Protein AF-A0A7Y4R5T4-F1 (afdb_monomer_lite)

Structure (mmCIF, N/CA/C/O backbone):
data_AF-A0A7Y4R5T4-F1
#
_entry.id   AF-A0A7Y4R5T4-F1
#
loop_
_atom_site.group_PDB
_atom_site.id
_atom_site.type_symbol
_atom_site.label_atom_id
_atom_site.label_alt_id
_atom_site.label_comp_id
_atom_site.label_asym_id
_atom_site.label_entity_id
_atom_site.label_seq_id
_atom_site.pdbx_PDB_ins_code
_atom_site.Cartn_x
_atom_site.Cartn_y
_atom_site.Cartn_z
_atom_site.occupancy
_atom_site.B_iso_or_equiv
_atom_site.auth_seq_id
_atom_site.auth_comp_id
_atom_site.auth_asym_id
_atom_site.auth_atom_id
_atom_site.pdbx_PDB_model_num
ATOM 1 N N . MET A 1 1 ? 23.379 -13.743 -0.441 1.00 33.31 1 MET A N 1
ATOM 2 C CA . MET A 1 1 ? 22.532 -14.894 -0.061 1.00 33.31 1 MET A CA 1
ATOM 3 C C . MET A 1 1 ? 21.125 -14.594 -0.556 1.00 33.31 1 MET A C 1
ATOM 5 O O . MET A 1 1 ? 20.384 -13.901 0.126 1.00 33.31 1 MET A O 1
ATOM 9 N N . ASN A 1 2 ? 20.801 -14.997 -1.788 1.00 38.19 2 ASN A N 1
ATOM 10 C CA . ASN A 1 2 ? 19.490 -14.722 -2.378 1.00 38.19 2 ASN A CA 1
ATOM 11 C C . ASN A 1 2 ? 18.472 -15.675 -1.756 1.00 38.19 2 ASN A C 1
ATOM 13 O O . ASN A 1 2 ? 18.460 -16.863 -2.065 1.00 38.19 2 ASN A O 1
ATOM 17 N N . ASN A 1 3 ? 17.662 -15.156 -0.837 1.00 39.50 3 ASN A N 1
ATOM 18 C CA . ASN A 1 3 ? 16.516 -15.871 -0.300 1.00 39.50 3 ASN A CA 1
ATOM 19 C C . ASN A 1 3 ? 15.483 -16.003 -1.435 1.00 39.50 3 ASN A C 1
ATOM 21 O O . ASN A 1 3 ? 15.033 -14.967 -1.935 1.00 39.50 3 ASN A O 1
ATOM 25 N N . PRO A 1 4 ? 15.129 -17.214 -1.904 1.00 47.03 4 PRO A N 1
ATOM 26 C CA . PRO A 1 4 ? 14.133 -17.357 -2.954 1.00 47.03 4 PRO A CA 1
ATOM 27 C C . PRO A 1 4 ? 12.799 -16.840 -2.412 1.00 47.03 4 PRO A C 1
ATOM 29 O O . PRO A 1 4 ? 12.196 -17.453 -1.529 1.00 47.03 4 PRO A O 1
ATOM 32 N N . GLN A 1 5 ? 12.349 -15.684 -2.910 1.00 58.03 5 GLN A N 1
ATOM 33 C CA . GLN A 1 5 ? 11.037 -15.157 -2.557 1.00 58.03 5 GLN A CA 1
ATOM 34 C C . GLN A 1 5 ? 9.989 -16.213 -2.913 1.00 58.03 5 GLN A C 1
ATOM 36 O O . GLN A 1 5 ? 9.820 -16.594 -4.071 1.00 58.03 5 GLN A O 1
ATOM 41 N N . LYS A 1 6 ? 9.313 -16.733 -1.887 1.00 57.84 6 LYS A N 1
ATOM 42 C CA . LYS A 1 6 ? 8.294 -17.775 -2.016 1.00 57.84 6 LYS A CA 1
ATOM 43 C C . LYS A 1 6 ? 7.182 -17.242 -2.922 1.00 57.84 6 LYS A C 1
ATOM 45 O O . LYS A 1 6 ? 6.450 -16.333 -2.528 1.00 57.84 6 LYS A O 1
ATOM 50 N N . ILE A 1 7 ? 7.052 -17.788 -4.132 1.00 61.28 7 ILE A N 1
ATOM 51 C CA . ILE A 1 7 ? 6.015 -17.364 -5.079 1.00 61.28 7 ILE A CA 1
ATOM 52 C C . ILE A 1 7 ? 4.653 -17.732 -4.481 1.00 61.28 7 ILE A C 1
ATOM 54 O O . ILE A 1 7 ? 4.246 -18.892 -4.476 1.00 61.28 7 ILE A O 1
ATOM 58 N N . ARG A 1 8 ? 3.941 -16.741 -3.934 1.00 65.25 8 ARG A N 1
ATOM 59 C CA . ARG A 1 8 ? 2.544 -16.910 -3.517 1.00 65.25 8 ARG A CA 1
ATOM 60 C C . ARG A 1 8 ? 1.671 -16.945 -4.768 1.00 65.25 8 ARG A C 1
ATOM 62 O O . ARG A 1 8 ? 1.629 -15.958 -5.504 1.00 65.25 8 ARG A O 1
ATOM 69 N N . PHE A 1 9 ? 0.959 -18.044 -4.992 1.00 66.50 9 PHE A N 1
ATOM 70 C CA . PHE A 1 9 ? -0.079 -18.153 -6.019 1.00 66.50 9 PHE A CA 1
ATOM 71 C C . PHE A 1 9 ? -1.386 -17.548 -5.482 1.00 66.50 9 PHE A C 1
ATOM 73 O O . PHE A 1 9 ? -1.786 -17.844 -4.361 1.00 66.50 9 PHE A O 1
ATOM 80 N N . GLY A 1 10 ? -2.012 -16.644 -6.244 1.00 79.75 10 GLY A N 1
ATOM 81 C CA . GLY A 1 10 ? -3.232 -15.932 -5.837 1.00 79.75 10 GLY A CA 1
ATOM 82 C C . GLY A 1 10 ? -3.413 -14.596 -6.564 1.00 79.75 10 GLY A C 1
ATOM 83 O O . GLY A 1 10 ? -2.441 -14.002 -7.035 1.00 79.75 10 GLY A O 1
ATOM 84 N N . LEU A 1 11 ? -4.646 -14.106 -6.678 1.00 85.81 11 LEU A N 1
ATOM 85 C CA . LEU A 1 11 ? -4.937 -12.798 -7.269 1.00 85.81 11 LEU A CA 1
ATOM 86 C C . LEU A 1 11 ? -5.074 -11.751 -6.159 1.00 85.81 11 LEU A C 1
ATOM 88 O O . LEU A 1 11 ? -6.042 -11.755 -5.411 1.00 85.81 11 LEU A O 1
ATOM 92 N N . SER A 1 12 ? -4.097 -10.850 -6.061 1.00 86.25 12 SER A N 1
ATOM 93 C CA . SER A 1 12 ? -4.209 -9.625 -5.263 1.00 86.25 12 SER A CA 1
ATOM 94 C C . SER A 1 12 ? -4.855 -8.505 -6.084 1.00 86.25 12 SER A C 1
ATOM 96 O O . SER A 1 12 ? -4.869 -8.559 -7.318 1.00 86.25 12 SER A O 1
ATOM 98 N N . LYS A 1 13 ? -5.294 -7.429 -5.417 1.00 87.88 13 LYS A N 1
ATOM 99 C CA . LYS A 1 13 ? -5.742 -6.190 -6.080 1.00 87.88 13 LYS A CA 1
ATOM 100 C C . LYS A 1 13 ? -4.730 -5.714 -7.127 1.00 87.88 13 LYS A C 1
ATOM 102 O O . LYS A 1 13 ? -5.095 -5.478 -8.276 1.00 87.88 13 LYS A O 1
ATOM 107 N N . SER A 1 14 ? -3.449 -5.639 -6.759 1.00 89.19 14 SER A N 1
ATOM 108 C CA . SER A 1 14 ? -2.378 -5.241 -7.679 1.00 89.19 14 SER A CA 1
ATOM 109 C C . SER A 1 14 ? -2.254 -6.195 -8.870 1.00 89.19 14 SER A C 1
ATOM 111 O O . SER A 1 14 ? -2.201 -5.737 -10.006 1.00 89.19 14 SER A O 1
ATOM 113 N N . ARG A 1 15 ? -2.304 -7.515 -8.658 1.00 92.06 15 ARG A N 1
ATOM 114 C CA . ARG A 1 15 ? -2.244 -8.514 -9.742 1.00 92.06 15 ARG A CA 1
ATOM 115 C C . ARG A 1 15 ? -3.426 -8.421 -10.709 1.00 92.06 15 ARG A C 1
ATOM 117 O O . ARG A 1 15 ? -3.226 -8.552 -11.915 1.00 92.06 15 ARG A O 1
ATOM 124 N N . ILE A 1 16 ? -4.627 -8.134 -10.213 1.00 94.75 16 ILE A N 1
ATOM 125 C CA . ILE A 1 16 ? -5.805 -7.895 -11.060 1.00 94.75 16 ILE A CA 1
ATOM 126 C C . ILE A 1 16 ? -5.606 -6.639 -11.917 1.00 94.75 16 ILE A C 1
ATOM 128 O O . ILE A 1 16 ? -5.889 -6.665 -13.115 1.00 94.75 16 ILE A O 1
ATOM 132 N N . LEU A 1 17 ? -5.077 -5.554 -11.341 1.00 95.19 17 LEU A N 1
ATOM 133 C CA . LEU A 1 17 ? -4.777 -4.331 -12.093 1.00 95.19 17 LEU A CA 1
ATOM 134 C C . LEU A 1 17 ? -3.719 -4.569 -13.17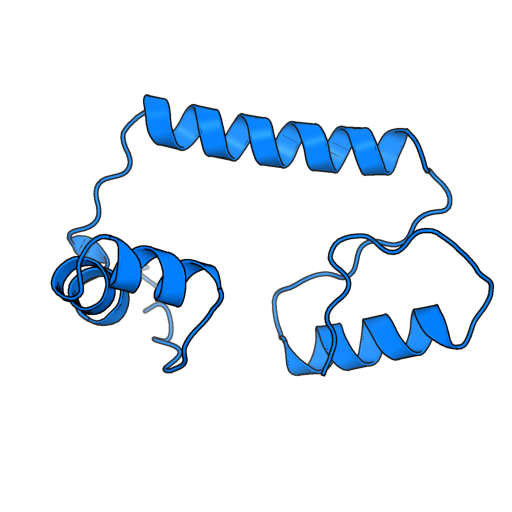9 1.00 95.19 17 LEU A C 1
ATOM 136 O O . LEU A 1 17 ? -3.895 -4.113 -14.308 1.00 95.19 17 LEU A O 1
ATOM 140 N N . LEU A 1 18 ? -2.668 -5.339 -12.875 1.00 94.88 18 LEU A N 1
ATOM 141 C CA . LEU A 1 18 ? -1.656 -5.726 -13.864 1.00 94.88 18 LEU A CA 1
ATOM 142 C C . LEU A 1 18 ? -2.281 -6.500 -15.029 1.00 94.88 18 LEU A C 1
ATOM 144 O O . LEU A 1 18 ? -2.007 -6.183 -16.183 1.00 94.88 18 LEU A O 1
ATOM 148 N N . HIS A 1 19 ? -3.152 -7.471 -14.736 1.00 95.88 19 HIS A N 1
ATOM 149 C CA . HIS A 1 19 ? -3.856 -8.241 -15.761 1.00 95.88 19 HIS A CA 1
ATOM 150 C C . HIS A 1 19 ? -4.750 -7.363 -16.639 1.00 95.88 19 HIS A C 1
ATOM 152 O O . HIS A 1 19 ? -4.737 -7.510 -17.858 1.00 95.88 19 HIS A O 1
ATOM 158 N N . ARG A 1 20 ? -5.496 -6.434 -16.024 1.00 97.00 20 ARG A N 1
ATOM 159 C CA . ARG A 1 20 ? -6.369 -5.494 -16.739 1.00 97.00 20 ARG A CA 1
ATOM 160 C C . ARG A 1 20 ? -5.607 -4.598 -17.704 1.00 97.00 20 ARG A C 1
ATOM 162 O O . ARG A 1 20 ? -6.144 -4.265 -18.752 1.00 97.00 20 ARG A O 1
ATOM 169 N N . GLN A 1 21 ? -4.381 -4.209 -17.362 1.00 95.38 21 GLN A N 1
ATOM 170 C CA . GLN A 1 21 ? -3.537 -3.462 -18.286 1.00 95.38 21 GLN A CA 1
ATOM 171 C C . GLN A 1 21 ? -2.990 -4.367 -19.398 1.00 95.38 21 GLN A C 1
ATOM 173 O O . GLN A 1 21 ? -3.003 -3.991 -20.565 1.00 95.38 21 GLN A O 1
ATOM 178 N N . CYS A 1 22 ? -2.481 -5.547 -19.037 1.00 96.12 22 CYS A N 1
ATOM 179 C CA . CYS A 1 22 ? -1.956 -6.526 -19.977 1.00 96.12 22 CYS A CA 1
ATOM 180 C C . CYS A 1 22 ? -1.879 -7.913 -19.311 1.00 96.12 22 CYS A C 1
ATOM 182 O O . CYS A 1 22 ? -1.121 -8.087 -18.350 1.00 96.12 22 CYS A O 1
ATOM 184 N N . PRO A 1 23 ? -2.553 -8.951 -19.842 1.00 95.81 23 PRO A N 1
ATOM 185 C CA . PRO A 1 23 ? -2.484 -10.298 -19.275 1.00 95.81 23 PRO A CA 1
ATOM 186 C C . PRO A 1 23 ? -1.054 -10.850 -19.166 1.00 95.81 23 PRO A C 1
ATOM 188 O O . PRO A 1 23 ? -0.711 -11.494 -18.172 1.00 95.81 23 PRO A O 1
ATOM 191 N N . LYS A 1 24 ? -0.188 -10.533 -20.141 1.00 96.19 24 LYS A N 1
ATOM 192 C CA . LYS A 1 24 ? 1.232 -10.921 -20.128 1.00 96.19 24 LYS A CA 1
ATOM 193 C C . LYS A 1 24 ? 2.010 -10.242 -18.995 1.00 96.19 24 LYS A C 1
ATOM 195 O O . LYS A 1 24 ? 2.913 -10.863 -18.443 1.00 96.19 24 LYS A O 1
ATOM 200 N N . ARG A 1 25 ? 1.642 -9.015 -18.599 1.00 94.62 25 ARG A N 1
ATOM 201 C CA . ARG A 1 25 ? 2.269 -8.310 -17.467 1.00 94.62 25 ARG A CA 1
ATOM 202 C C . ARG A 1 25 ? 2.023 -9.046 -16.149 1.00 94.62 25 ARG A C 1
ATOM 204 O O . ARG A 1 25 ? 2.967 -9.230 -15.387 1.00 94.62 25 ARG A O 1
ATOM 211 N N . LEU A 1 26 ? 0.796 -9.524 -15.902 1.00 94.56 26 LEU A N 1
ATOM 212 C CA . LEU A 1 26 ? 0.513 -10.376 -14.737 1.00 94.56 26 LEU A CA 1
ATOM 213 C C . LEU A 1 26 ? 1.373 -11.646 -14.761 1.00 94.56 26 LEU A C 1
ATOM 215 O O . LEU A 1 26 ? 1.984 -11.990 -13.751 1.00 94.56 26 LEU A O 1
ATOM 219 N N . TRP A 1 27 ? 1.424 -12.335 -15.904 1.00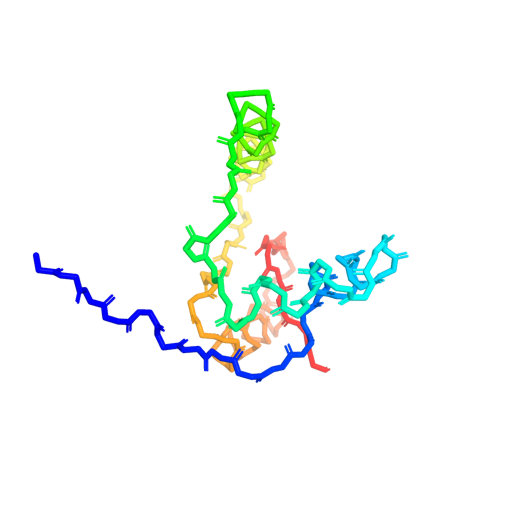 93.75 27 TRP A N 1
ATOM 220 C CA . TRP A 1 27 ? 2.190 -13.575 -16.024 1.00 93.75 27 TRP A CA 1
ATOM 221 C C . TRP A 1 27 ? 3.676 -13.357 -15.706 1.00 93.75 27 TRP A C 1
ATOM 223 O O . TRP A 1 27 ? 4.237 -14.092 -14.896 1.00 93.75 27 TRP A O 1
ATOM 233 N N . LEU A 1 28 ? 4.289 -12.306 -16.267 1.00 94.00 28 LEU A N 1
ATOM 234 C CA . LEU A 1 28 ? 5.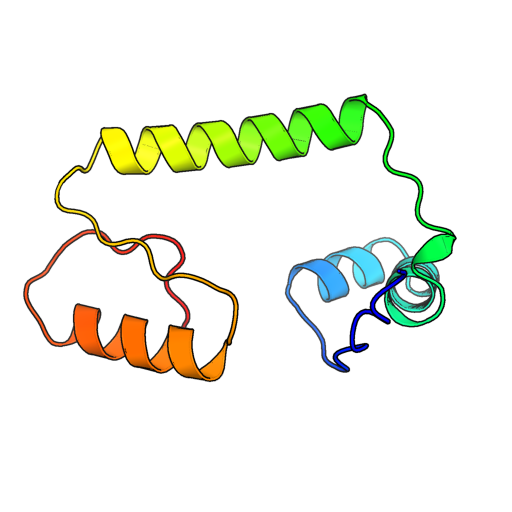686 -11.949 -15.999 1.00 94.00 28 LEU A CA 1
ATOM 235 C C . LEU A 1 28 ? 5.911 -11.613 -14.520 1.00 94.00 28 LEU A C 1
ATOM 237 O O . LEU A 1 28 ? 6.817 -12.169 -13.914 1.00 94.00 28 LEU A O 1
ATOM 241 N N . LYS A 1 29 ? 5.035 -10.814 -13.898 1.00 91.62 29 LYS A N 1
ATOM 242 C CA . LYS A 1 29 ? 5.132 -10.479 -12.464 1.00 91.62 29 LYS A CA 1
ATOM 243 C C . LYS A 1 29 ? 5.143 -11.717 -11.555 1.00 91.62 29 LYS A C 1
ATOM 245 O O . LYS A 1 29 ? 5.761 -11.690 -10.496 1.00 91.62 29 LYS A O 1
ATOM 250 N N . VAL A 1 30 ? 4.414 -12.775 -11.918 1.00 90.81 30 VAL A N 1
ATOM 251 C CA . VAL A 1 30 ? 4.293 -13.996 -11.099 1.00 90.81 30 VAL A CA 1
ATOM 252 C C . VAL A 1 30 ? 5.403 -15.000 -11.395 1.00 90.81 30 VAL A C 1
ATOM 254 O O . VAL A 1 30 ? 5.934 -15.600 -10.466 1.00 90.81 30 VAL A O 1
ATOM 257 N N . HIS A 1 31 ? 5.727 -15.210 -12.670 1.00 90.69 31 HIS A N 1
ATOM 258 C CA . HIS A 1 31 ? 6.598 -16.307 -13.098 1.00 90.69 31 HIS A CA 1
ATOM 259 C C . HIS A 1 31 ? 8.021 -15.876 -13.452 1.00 90.69 31 HIS A C 1
ATOM 261 O O . HIS A 1 31 ? 8.890 -16.741 -13.535 1.00 90.69 31 HIS A O 1
ATOM 267 N N . ARG A 1 32 ? 8.246 -14.581 -13.700 1.00 93.44 32 ARG A N 1
ATOM 268 C CA . ARG A 1 32 ? 9.538 -13.988 -14.078 1.00 93.44 32 ARG A CA 1
ATOM 269 C C . ARG A 1 32 ? 9.746 -12.606 -13.427 1.00 93.44 32 ARG A C 1
ATOM 271 O O . ARG A 1 32 ? 9.940 -11.624 -14.149 1.00 93.44 32 ARG A O 1
ATOM 278 N N . PRO A 1 33 ? 9.636 -12.485 -12.088 1.00 90.25 33 PRO A N 1
ATOM 279 C CA . PRO A 1 33 ? 9.755 -11.198 -11.394 1.00 90.25 33 PRO A CA 1
ATOM 280 C C . PRO A 1 33 ? 11.122 -10.528 -11.590 1.00 90.25 33 PRO A C 1
ATOM 282 O O . PRO A 1 33 ? 11.217 -9.312 -11.497 1.00 90.25 33 PRO A O 1
ATOM 285 N N . GLU A 1 34 ? 12.165 -11.294 -11.910 1.00 93.25 34 GLU A N 1
ATOM 286 C CA . GLU A 1 34 ? 13.504 -10.787 -12.218 1.00 93.25 34 GLU A CA 1
ATOM 287 C C . GLU A 1 34 ? 13.571 -9.917 -13.483 1.00 93.25 34 GLU A C 1
ATOM 289 O O . GLU A 1 34 ? 14.568 -9.236 -13.694 1.00 93.25 34 GLU A O 1
ATOM 294 N N . LEU A 1 35 ? 12.536 -9.955 -14.329 1.00 93.19 35 LEU A N 1
ATOM 295 C CA . LEU A 1 35 ? 12.427 -9.135 -15.540 1.00 93.19 35 LEU A CA 1
ATOM 296 C C . LEU A 1 35 ? 11.695 -7.806 -15.306 1.00 93.19 35 LEU A C 1
ATOM 298 O O . LEU A 1 35 ? 11.481 -7.053 -16.254 1.00 93.19 35 LEU A O 1
ATOM 302 N N . GLU A 1 36 ? 11.215 -7.547 -14.090 1.00 89.81 36 GLU A N 1
ATOM 303 C CA . GLU A 1 36 ? 10.540 -6.295 -13.774 1.00 89.81 36 GLU A CA 1
ATOM 304 C C . GLU A 1 36 ? 11.557 -5.176 -13.557 1.00 89.81 36 GLU A C 1
ATOM 306 O O . GLU A 1 36 ? 12.441 -5.274 -12.710 1.00 89.81 36 GLU A O 1
ATOM 311 N N . GLU A 1 37 ? 11.383 -4.087 -14.298 1.00 90.00 37 GLU A N 1
ATOM 312 C CA . GLU A 1 37 ? 12.146 -2.859 -14.118 1.00 90.00 37 GLU A CA 1
ATOM 313 C C . GLU A 1 37 ? 11.266 -1.824 -13.416 1.00 90.00 37 GLU A C 1
ATOM 315 O O . GLU A 1 37 ? 10.129 -1.566 -13.824 1.00 90.00 37 GLU A O 1
ATOM 320 N N . VAL A 1 38 ? 11.794 -1.240 -12.342 1.00 87.69 38 VAL A N 1
ATOM 321 C CA . VAL A 1 38 ? 11.192 -0.098 -11.653 1.00 87.69 38 VAL A CA 1
ATOM 322 C C . VAL A 1 38 ? 12.125 1.079 -11.873 1.00 87.69 38 VAL A C 1
ATOM 324 O O . VAL A 1 38 ? 13.223 1.107 -11.326 1.00 87.69 38 VAL A O 1
ATOM 327 N N . ASP A 1 39 ? 11.705 2.014 -12.720 1.00 92.19 39 ASP A N 1
ATOM 328 C CA . ASP A 1 39 ? 12.430 3.269 -12.910 1.00 92.19 39 ASP A CA 1
ATOM 329 C C . ASP A 1 39 ? 12.250 4.223 -11.715 1.00 92.19 39 ASP A C 1
ATOM 331 O O . ASP A 1 39 ? 11.336 4.076 -10.894 1.00 92.19 39 ASP A O 1
ATOM 335 N N . ASP A 1 40 ? 13.112 5.238 -11.649 1.00 94.56 40 ASP A N 1
ATOM 336 C CA . ASP A 1 40 ? 13.118 6.238 -10.575 1.00 94.56 40 ASP A CA 1
ATOM 337 C C . ASP A 1 40 ? 11.780 6.984 -10.455 1.00 94.56 40 ASP A C 1
ATOM 339 O O . ASP A 1 40 ? 11.368 7.369 -9.362 1.00 94.56 40 ASP A O 1
ATOM 343 N N . SER A 1 41 ? 11.064 7.174 -11.570 1.00 94.50 41 SER A N 1
ATOM 344 C CA . SER A 1 41 ? 9.767 7.853 -11.562 1.00 94.50 41 SER A CA 1
ATOM 345 C C . SER A 1 41 ? 8.697 7.005 -10.875 1.00 94.50 41 SER A C 1
ATOM 347 O O . SER A 1 41 ? 7.913 7.515 -10.072 1.00 94.50 41 SER A O 1
ATOM 349 N N . ASN A 1 42 ? 8.669 5.704 -11.157 1.00 90.69 42 ASN A N 1
ATOM 350 C CA . ASN A 1 42 ? 7.785 4.756 -10.495 1.00 90.69 42 ASN A CA 1
ATOM 351 C C . ASN A 1 42 ? 8.144 4.612 -9.015 1.00 90.69 42 ASN A C 1
ATOM 353 O O . ASN A 1 42 ? 7.235 4.627 -8.183 1.00 90.69 42 ASN A O 1
ATOM 357 N N . GLN A 1 43 ? 9.436 4.548 -8.681 1.00 94.00 43 GLN A N 1
ATOM 358 C CA . GLN A 1 43 ? 9.883 4.488 -7.291 1.00 94.00 43 GLN A CA 1
ATOM 359 C C . GLN A 1 43 ? 9.444 5.731 -6.505 1.00 94.00 43 GLN A C 1
ATOM 361 O O . GLN A 1 43 ? 8.794 5.594 -5.472 1.00 94.00 43 GLN A O 1
ATOM 366 N N . ALA A 1 44 ? 9.646 6.935 -7.052 1.00 95.75 44 ALA A N 1
ATOM 367 C CA . ALA A 1 44 ? 9.224 8.181 -6.409 1.00 95.75 44 ALA A CA 1
ATOM 368 C C . ALA A 1 44 ? 7.710 8.231 -6.128 1.00 95.75 44 ALA A C 1
ATOM 370 O O . ALA A 1 44 ? 7.267 8.787 -5.119 1.00 95.75 44 ALA A O 1
ATOM 371 N N . ARG A 1 45 ? 6.886 7.627 -6.997 1.00 94.38 45 ARG A N 1
ATOM 372 C CA . ARG A 1 45 ? 5.433 7.521 -6.782 1.00 94.38 45 ARG A CA 1
ATOM 373 C C . ARG A 1 45 ? 5.088 6.566 -5.642 1.00 94.38 45 ARG A C 1
ATOM 375 O O . ARG A 1 45 ? 4.142 6.846 -4.908 1.00 94.38 45 ARG A O 1
ATOM 382 N N . PHE A 1 46 ? 5.815 5.458 -5.503 1.00 91.62 46 PHE A N 1
ATOM 383 C CA . PHE A 1 46 ? 5.643 4.543 -4.373 1.00 91.62 46 PHE A CA 1
ATOM 384 C C . PHE A 1 46 ? 6.055 5.211 -3.065 1.00 91.62 46 PHE A C 1
ATOM 386 O O . PHE A 1 46 ? 5.274 5.197 -2.119 1.00 91.62 46 PHE A O 1
ATOM 393 N N . ASP A 1 47 ? 7.206 5.882 -3.053 1.00 96.06 47 ASP A N 1
ATOM 394 C CA . ASP A 1 47 ? 7.717 6.590 -1.877 1.00 96.06 47 ASP A CA 1
ATOM 395 C C . ASP A 1 47 ? 6.757 7.699 -1.433 1.00 96.06 47 ASP A C 1
ATOM 397 O O . ASP A 1 47 ? 6.457 7.830 -0.249 1.00 96.06 47 ASP A O 1
ATOM 401 N N . THR A 1 48 ? 6.192 8.446 -2.388 1.00 97.12 48 THR A N 1
ATOM 402 C CA . THR A 1 48 ? 5.150 9.444 -2.099 1.00 97.12 48 THR A CA 1
ATOM 403 C C . THR A 1 48 ? 3.926 8.803 -1.441 1.00 97.12 48 THR A C 1
ATOM 405 O O . THR A 1 48 ? 3.378 9.360 -0.495 1.00 97.12 48 THR A O 1
ATOM 408 N N . GLY A 1 49 ? 3.491 7.633 -1.920 1.00 93.62 49 GLY A N 1
ATOM 409 C CA . GLY A 1 49 ? 2.377 6.896 -1.320 1.00 93.62 49 GLY A CA 1
ATOM 410 C C . GLY A 1 49 ? 2.668 6.463 0.118 1.00 93.62 49 GLY A C 1
ATOM 411 O O . GLY A 1 49 ? 1.832 6.670 0.994 1.00 93.62 49 GLY A O 1
ATOM 412 N N . THR A 1 50 ? 3.867 5.931 0.368 1.00 94.19 50 THR A N 1
ATOM 413 C CA . THR A 1 50 ? 4.329 5.564 1.715 1.00 94.19 50 THR A CA 1
ATOM 414 C C . THR A 1 50 ? 4.336 6.775 2.642 1.00 94.19 50 THR A C 1
ATOM 416 O O . THR A 1 50 ? 3.761 6.719 3.725 1.00 94.19 50 THR A O 1
ATOM 419 N N . TYR A 1 51 ? 4.902 7.894 2.186 1.00 96.75 51 TYR A N 1
ATOM 420 C CA . TYR A 1 51 ? 4.972 9.125 2.967 1.00 96.75 51 TYR A CA 1
ATOM 421 C C . TYR A 1 51 ? 3.585 9.664 3.343 1.00 96.75 51 TYR A C 1
ATOM 423 O O . TYR A 1 51 ? 3.367 10.098 4.472 1.00 96.75 51 TYR A O 1
ATOM 431 N N . VAL A 1 52 ? 2.613 9.598 2.428 1.00 95.94 52 VAL A N 1
ATOM 432 C CA . VAL A 1 52 ? 1.227 9.976 2.742 1.00 95.94 52 VAL A CA 1
ATOM 433 C C . VAL A 1 52 ? 0.637 9.067 3.826 1.00 95.94 52 VAL A C 1
ATOM 435 O O . VAL A 1 52 ? 0.041 9.579 4.768 1.00 95.94 52 VAL A O 1
ATOM 438 N N . GLY A 1 53 ? 0.853 7.750 3.754 1.00 92.81 53 GLY A N 1
ATOM 439 C CA . GLY A 1 53 ? 0.394 6.817 4.792 1.00 92.81 53 GLY A CA 1
ATOM 440 C C . GLY A 1 53 ? 1.040 7.061 6.164 1.00 92.81 53 GLY A C 1
ATOM 441 O O . GLY A 1 53 ? 0.389 6.914 7.197 1.00 92.81 53 GLY A O 1
ATOM 442 N N . GLU A 1 54 ? 2.306 7.484 6.195 1.00 95.12 54 GLU A N 1
ATOM 443 C CA . GLU A 1 54 ? 2.985 7.904 7.428 1.00 95.12 54 GLU A CA 1
ATOM 444 C C . GLU A 1 54 ? 2.378 9.190 8.005 1.00 95.12 54 GLU A C 1
ATOM 446 O O . GLU A 1 54 ? 2.169 9.287 9.216 1.00 95.12 54 GLU A O 1
ATOM 451 N N . LEU A 1 55 ? 2.056 10.170 7.154 1.00 96.56 55 LEU A N 1
ATOM 452 C CA . LEU A 1 55 ? 1.382 11.400 7.577 1.00 96.56 55 LEU A CA 1
ATOM 453 C C . LEU A 1 55 ? -0.018 11.123 8.132 1.00 96.56 55 LEU A C 1
ATOM 455 O O . LEU A 1 55 ? -0.393 11.708 9.146 1.00 96.56 55 LEU A O 1
ATOM 459 N N . GLU A 1 56 ? -0.783 10.222 7.516 1.00 93.94 56 GLU A N 1
ATOM 460 C CA . GLU A 1 56 ? -2.103 9.822 8.018 1.00 93.94 56 GLU A CA 1
ATOM 461 C C . GLU A 1 56 ? -2.017 9.257 9.443 1.00 93.94 56 GLU A C 1
ATOM 463 O O . GLU A 1 56 ? -2.803 9.645 10.310 1.00 93.94 56 GLU A O 1
ATOM 468 N N . GLN A 1 57 ? -1.018 8.417 9.722 1.00 95.44 57 GLN A N 1
ATOM 469 C CA . GLN A 1 57 ? -0.777 7.884 11.067 1.00 95.44 57 GLN A CA 1
ATOM 470 C C . GLN A 1 57 ? -0.394 8.973 12.077 1.00 95.44 57 GLN A C 1
ATOM 472 O O . GLN A 1 57 ? -0.793 8.903 13.237 1.00 95.44 57 GLN A O 1
ATOM 477 N N . GLN A 1 58 ? 0.340 10.006 11.652 1.00 96.50 58 GLN A N 1
ATOM 478 C CA . GLN A 1 58 ? 0.670 11.151 12.511 1.00 96.50 58 GLN A CA 1
ATOM 479 C 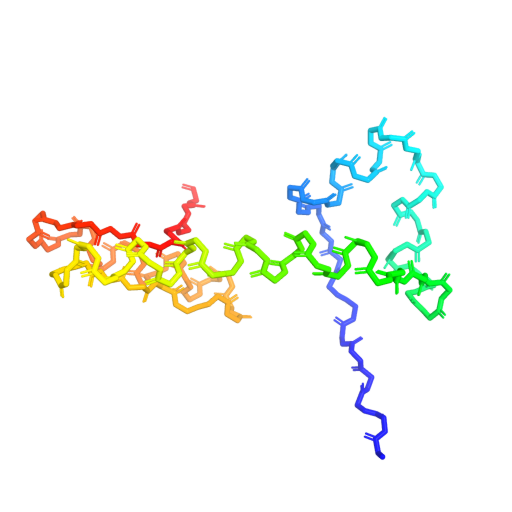C . GLN A 1 58 ? -0.548 12.039 12.800 1.00 96.50 58 GLN A C 1
ATOM 481 O O . GLN A 1 58 ? -0.661 12.588 13.896 1.00 96.50 58 GLN A O 1
ATOM 486 N N . LEU A 1 59 ? -1.459 12.187 11.832 1.00 97.00 59 LEU A N 1
ATOM 487 C CA . LEU A 1 59 ? -2.676 12.991 11.973 1.00 97.00 59 LEU A CA 1
ATOM 488 C C . LEU A 1 59 ? -3.713 12.344 12.900 1.00 97.00 59 LEU A C 1
ATOM 490 O O . LEU A 1 59 ? -4.460 13.065 13.562 1.00 97.00 59 LEU A O 1
ATOM 494 N N . TYR A 1 60 ? -3.738 11.013 12.974 1.00 96.19 60 TYR A N 1
ATOM 495 C CA . TYR A 1 60 ? -4.609 10.258 13.877 1.00 96.19 60 TYR A CA 1
ATOM 496 C C . TYR A 1 60 ? -3.770 9.377 14.813 1.00 96.19 60 TYR A C 1
ATOM 498 O O . TYR A 1 60 ? -3.657 8.166 14.598 1.00 96.19 60 TYR A O 1
ATOM 506 N N . PRO A 1 61 ? -3.169 9.969 15.863 1.00 94.81 61 PRO A N 1
ATOM 507 C CA . PRO A 1 61 ? -2.226 9.278 16.746 1.00 94.81 61 PRO A CA 1
ATOM 508 C C . PRO A 1 61 ? -2.878 8.188 17.607 1.00 94.81 61 PRO A C 1
ATOM 510 O O . PRO A 1 61 ? -2.190 7.366 18.208 1.00 94.81 61 PRO A O 1
ATOM 513 N N . ASP A 1 62 ? -4.206 8.179 17.690 1.00 95.62 62 ASP A N 1
ATOM 514 C CA . ASP A 1 62 ? -5.001 7.132 18.313 1.00 95.62 62 ASP A CA 1
ATOM 515 C C . ASP A 1 62 ? -5.363 6.002 17.335 1.00 95.62 62 ASP A C 1
ATOM 517 O O . ASP A 1 62 ? -6.053 5.068 17.733 1.00 95.62 62 ASP A O 1
ATOM 521 N N . GLY A 1 63 ? -4.929 6.041 16.078 1.00 96.19 63 GLY A N 1
ATOM 522 C CA . GLY A 1 63 ? -5.148 4.952 15.134 1.00 96.19 63 GLY A CA 1
ATOM 523 C C . GLY A 1 63 ? -4.248 3.738 15.388 1.00 96.19 63 GLY A C 1
ATOM 524 O O . GLY A 1 63 ? -3.249 3.805 16.104 1.00 96.19 63 GLY A O 1
ATOM 525 N N . VAL A 1 64 ? -4.608 2.600 14.793 1.00 96.44 64 VAL A N 1
ATOM 526 C CA . VAL A 1 64 ? -3.824 1.356 14.859 1.00 96.44 64 VAL A CA 1
ATOM 527 C C . VAL A 1 64 ? -3.480 0.895 13.450 1.00 96.44 64 VAL A C 1
ATOM 529 O O . VAL A 1 64 ? -4.368 0.756 12.613 1.00 96.44 64 VAL A O 1
ATOM 532 N N . LEU A 1 65 ? -2.198 0.639 13.193 1.00 95.44 65 LEU A N 1
ATOM 533 C CA . LEU A 1 65 ? -1.725 0.035 11.949 1.00 95.44 65 LEU A CA 1
ATOM 534 C C . LEU A 1 65 ? -1.721 -1.492 12.068 1.00 95.44 65 LEU A C 1
ATOM 536 O O . LEU A 1 65 ? -1.126 -2.041 12.996 1.00 95.44 65 LEU A O 1
ATOM 540 N N . ILE A 1 66 ? -2.338 -2.178 11.106 1.00 95.31 66 ILE A N 1
ATOM 541 C CA . ILE A 1 66 ? -2.266 -3.637 10.988 1.00 95.31 66 ILE A CA 1
ATOM 542 C C . ILE A 1 66 ? -1.059 -4.012 10.115 1.00 95.31 66 ILE A C 1
ATOM 544 O O . ILE A 1 66 ? -1.003 -3.665 8.937 1.00 95.31 66 ILE A O 1
ATOM 548 N N . ALA A 1 67 ? -0.074 -4.722 10.676 1.00 83.94 67 ALA A N 1
ATOM 549 C CA . ALA A 1 67 ? 1.128 -5.125 9.940 1.00 83.94 67 ALA A CA 1
ATOM 550 C C . ALA A 1 67 ? 0.841 -6.290 8.964 1.00 83.94 67 ALA A C 1
ATOM 552 O O . ALA A 1 67 ? 0.263 -7.313 9.330 1.00 83.94 67 ALA A O 1
ATOM 553 N N . GLY A 1 68 ? 1.248 -6.135 7.700 1.00 64.69 68 GLY A N 1
ATOM 554 C CA . GLY A 1 68 ? 0.696 -6.882 6.559 1.00 64.69 68 GLY A CA 1
ATOM 555 C C . GLY A 1 68 ? 1.419 -8.155 6.090 1.00 64.69 68 GLY A C 1
ATOM 556 O O . GLY A 1 68 ? 1.164 -8.614 4.975 1.00 64.69 68 GLY A O 1
ATOM 557 N N . ASP A 1 69 ? 2.311 -8.764 6.871 1.00 73.81 69 ASP A N 1
ATOM 558 C CA . ASP A 1 69 ? 3.166 -9.847 6.341 1.00 73.81 69 ASP A CA 1
ATOM 559 C C . ASP A 1 69 ? 2.415 -11.186 6.137 1.00 73.81 69 ASP A C 1
ATOM 561 O O . ASP A 1 69 ? 2.731 -12.011 5.258 1.00 73.81 69 ASP A O 1
ATOM 565 N N . ASN A 1 70 ? 1.352 -11.406 6.913 1.00 86.81 70 ASN A N 1
ATOM 566 C CA . ASN A 1 70 ? 0.487 -12.578 6.828 1.00 86.81 70 ASN A CA 1
ATOM 567 C C . ASN A 1 70 ? -0.985 -12.157 6.760 1.00 86.81 70 ASN A C 1
ATOM 569 O O . ASN A 1 70 ? -1.526 -11.644 7.730 1.00 86.81 70 ASN A O 1
ATOM 573 N N . LEU A 1 71 ? -1.648 -12.451 5.635 1.00 86.06 71 LEU A N 1
ATOM 574 C CA . LEU A 1 71 ? -3.051 -12.084 5.411 1.00 86.06 71 LEU A CA 1
ATOM 575 C C . LEU A 1 71 ? -4.003 -12.681 6.454 1.00 86.06 71 LEU A C 1
ATOM 577 O O . LEU A 1 71 ? -4.916 -11.996 6.893 1.00 86.06 71 LEU A O 1
ATOM 581 N N . GLY A 1 72 ? -3.792 -13.936 6.861 1.00 90.00 72 GLY A N 1
ATOM 582 C CA . GLY A 1 72 ? -4.649 -14.573 7.864 1.00 90.00 72 GLY A CA 1
ATOM 583 C C . GLY A 1 72 ? -4.521 -13.899 9.229 1.00 90.00 72 GLY A C 1
ATOM 584 O O . GLY A 1 72 ? -5.525 -13.672 9.897 1.00 90.00 72 GLY A O 1
ATOM 585 N N . GLN A 1 73 ? -3.296 -13.517 9.602 1.00 92.81 73 GLN A N 1
ATOM 586 C CA . GLN A 1 73 ? -3.057 -12.766 10.833 1.00 92.81 73 GLN A CA 1
ATOM 587 C C . GLN A 1 73 ? -3.641 -11.353 10.741 1.00 92.81 73 GLN A C 1
ATOM 589 O O . GLN A 1 73 ? -4.355 -10.941 11.643 1.00 92.81 73 GLN A O 1
ATOM 594 N N . ALA A 1 74 ? -3.441 -10.655 9.622 1.00 93.56 74 ALA A N 1
ATOM 595 C CA . ALA A 1 74 ? -3.972 -9.311 9.416 1.00 93.56 74 ALA A CA 1
ATOM 596 C C . ALA A 1 74 ? -5.509 -9.262 9.504 1.00 93.56 74 ALA A C 1
ATOM 598 O O . ALA A 1 74 ? -6.061 -8.314 10.062 1.00 93.56 74 ALA A O 1
ATOM 599 N N . VAL A 1 75 ? -6.213 -10.291 9.010 1.00 94.50 75 VAL A N 1
ATOM 600 C CA . VAL A 1 75 ? -7.668 -10.428 9.206 1.00 94.50 75 VAL A CA 1
ATOM 601 C C . VAL A 1 75 ? -8.000 -10.577 10.693 1.00 94.50 75 VAL A C 1
ATOM 603 O O . VAL A 1 75 ? -8.867 -9.864 11.192 1.00 94.50 75 VAL A O 1
ATOM 606 N N . ALA A 1 76 ? -7.310 -11.463 11.417 1.00 94.94 76 ALA A N 1
ATOM 607 C CA . ALA A 1 76 ? -7.550 -11.676 12.846 1.00 94.94 76 ALA A CA 1
ATOM 608 C C . ALA A 1 76 ? -7.270 -10.415 13.687 1.00 94.94 76 ALA A C 1
ATOM 610 O O . ALA A 1 76 ? -8.063 -10.063 14.565 1.00 94.94 76 ALA A O 1
ATOM 611 N N . ASP A 1 77 ? -6.189 -9.698 13.382 1.00 95.38 77 ASP A N 1
ATOM 612 C CA . ASP A 1 77 ? -5.811 -8.456 14.056 1.00 95.38 77 ASP A CA 1
ATOM 613 C C . ASP A 1 77 ? -6.842 -7.359 13.777 1.00 95.38 77 ASP A C 1
ATOM 615 O O . ASP A 1 77 ? -7.319 -6.701 14.701 1.00 95.38 77 ASP A O 1
ATOM 619 N N . THR A 1 78 ? -7.275 -7.223 12.518 1.00 96.44 78 THR A N 1
ATOM 620 C CA . THR A 1 78 ? -8.329 -6.271 12.137 1.00 96.44 78 THR A CA 1
ATOM 621 C C . THR A 1 78 ? -9.627 -6.555 12.899 1.00 96.44 78 THR A C 1
ATOM 623 O O . THR A 1 78 ? -10.228 -5.634 13.448 1.00 96.44 78 THR A O 1
ATOM 626 N N . GLN A 1 79 ? -10.044 -7.823 12.999 1.00 96.19 79 GLN A N 1
ATOM 627 C CA . GLN A 1 79 ? -11.239 -8.213 13.760 1.00 96.19 79 GLN A CA 1
ATOM 628 C C . GLN A 1 79 ? -11.102 -7.916 15.257 1.00 96.19 79 GLN A C 1
ATOM 630 O O . GLN A 1 79 ? -12.052 -7.453 15.886 1.00 96.19 79 GLN A O 1
ATOM 635 N N . THR A 1 80 ? -9.913 -8.133 15.820 1.00 96.00 80 THR A N 1
ATOM 636 C CA . THR A 1 80 ? -9.627 -7.837 17.229 1.00 96.00 80 THR A CA 1
ATOM 637 C C . THR A 1 80 ? -9.787 -6.348 17.520 1.00 96.00 80 THR A C 1
ATOM 639 O O . THR A 1 80 ? -10.433 -5.979 18.500 1.00 96.00 80 THR A O 1
ATOM 642 N N . VAL A 1 81 ? -9.254 -5.485 16.651 1.00 96.56 81 VAL A N 1
ATOM 643 C CA . VAL A 1 81 ? -9.380 -4.031 16.810 1.00 96.56 81 VAL A CA 1
ATOM 644 C C . VAL A 1 81 ? -10.829 -3.575 16.604 1.00 96.56 81 VAL A C 1
ATOM 646 O O . VAL A 1 81 ? -11.323 -2.765 17.384 1.00 96.56 81 VAL A O 1
ATOM 649 N N . LEU A 1 82 ? -11.544 -4.134 15.621 1.00 96.38 82 LEU A N 1
ATOM 650 C CA . LEU A 1 82 ? -12.956 -3.813 15.362 1.00 96.38 82 LEU A CA 1
ATOM 651 C C . LEU A 1 82 ? -13.899 -4.193 16.514 1.00 96.38 82 LEU A C 1
ATOM 653 O O . LEU A 1 82 ? -14.923 -3.535 16.694 1.00 96.38 82 LEU A O 1
ATOM 657 N N . ALA A 1 83 ? -13.579 -5.241 17.277 1.00 97.06 83 ALA A N 1
ATOM 658 C CA . ALA A 1 83 ? -14.366 -5.666 18.435 1.00 97.06 83 ALA A CA 1
ATOM 659 C C . ALA A 1 83 ? -14.192 -4.754 19.665 1.00 97.06 83 ALA A C 1
ATOM 661 O O . ALA A 1 83 ? -14.969 -4.854 20.616 1.00 97.06 83 ALA A O 1
ATOM 662 N N . GLY A 1 84 ? -13.162 -3.904 19.666 1.00 95.31 84 GLY A N 1
ATOM 663 C CA . GLY A 1 84 ? -12.841 -2.991 20.756 1.00 95.31 84 GLY A CA 1
ATOM 664 C C . GLY A 1 84 ? -13.482 -1.609 20.618 1.00 95.31 84 GLY A C 1
ATOM 665 O O . GLY A 1 84 ? -14.566 -1.426 20.062 1.00 95.31 84 GLY A O 1
ATOM 666 N N . GLU A 1 85 ? -12.792 -0.609 21.164 1.00 94.88 85 GLU A N 1
ATOM 667 C CA . GLU A 1 85 ? -13.189 0.792 21.048 1.00 94.88 85 GLU A CA 1
ATOM 668 C C . GLU A 1 85 ? -13.053 1.294 19.607 1.00 94.88 85 GLU A C 1
ATOM 670 O O . GLU A 1 85 ? -12.109 0.960 18.888 1.00 94.88 85 GLU A O 1
ATOM 675 N N . LYS A 1 86 ? -13.993 2.148 19.190 1.00 95.31 86 LYS A N 1
ATOM 676 C CA . LYS A 1 86 ? -13.964 2.754 17.857 1.00 95.31 86 LYS A CA 1
ATOM 677 C C . LYS A 1 86 ? -12.760 3.679 17.732 1.00 95.31 86 LYS A C 1
ATOM 679 O O . LYS A 1 86 ? -12.697 4.698 18.411 1.00 95.31 86 LYS A O 1
ATOM 684 N N . ARG A 1 87 ? -11.867 3.345 16.806 1.00 95.69 87 ARG A N 1
ATOM 685 C CA . ARG A 1 87 ? -10.681 4.130 16.458 1.00 95.69 87 ARG A CA 1
ATOM 686 C C . ARG A 1 87 ? -10.302 3.916 14.990 1.00 95.69 87 ARG A C 1
ATOM 688 O O . ARG A 1 87 ? -10.756 2.930 14.402 1.00 95.69 87 ARG A O 1
ATOM 695 N N . PRO A 1 88 ? -9.496 4.799 14.381 1.00 96.81 88 PRO A N 1
ATOM 696 C CA . PRO A 1 88 ? -8.974 4.576 13.036 1.00 96.81 88 PRO A CA 1
ATOM 697 C C . PRO A 1 88 ? -8.152 3.282 12.953 1.00 96.81 88 PRO A C 1
ATOM 699 O O . PRO A 1 88 ? -7.364 2.978 13.850 1.00 96.81 88 PRO A O 1
ATOM 702 N N . ILE A 1 89 ? -8.330 2.523 11.871 1.00 96.50 89 ILE A N 1
ATOM 703 C CA . ILE A 1 89 ? -7.557 1.308 11.587 1.00 96.50 89 ILE A CA 1
ATOM 704 C C . ILE A 1 89 ? -6.907 1.484 10.217 1.00 96.50 89 ILE A C 1
ATOM 706 O O . ILE A 1 89 ? -7.603 1.549 9.203 1.00 96.50 89 ILE A O 1
ATOM 710 N N . PHE A 1 90 ? -5.583 1.570 10.190 1.00 95.19 90 PHE A N 1
ATOM 711 C CA . PHE A 1 90 ? -4.802 1.686 8.964 1.00 95.19 90 PHE A CA 1
ATOM 712 C C . PHE A 1 90 ? -4.467 0.298 8.419 1.00 95.19 90 PHE A C 1
ATOM 714 O O . PHE A 1 90 ? -4.187 -0.624 9.188 1.00 95.19 90 PHE A O 1
ATOM 721 N N . GLU A 1 91 ? -4.495 0.155 7.091 1.00 92.62 91 GLU A N 1
ATOM 722 C CA . GLU A 1 91 ? -4.228 -1.113 6.386 1.00 92.62 91 GLU A CA 1
ATOM 723 C C . GLU A 1 91 ? -5.120 -2.288 6.848 1.00 92.62 91 GLU A C 1
ATOM 725 O O . GLU A 1 91 ? -4.731 -3.459 6.822 1.00 92.62 91 GLU A O 1
ATOM 730 N N . ALA A 1 92 ? -6.354 -1.978 7.266 1.00 93.88 92 ALA A N 1
ATOM 731 C CA . ALA A 1 92 ? -7.336 -2.967 7.694 1.00 93.88 92 ALA A CA 1
ATOM 732 C C . ALA A 1 92 ? -7.557 -4.044 6.617 1.00 93.88 92 ALA A C 1
ATOM 734 O O . ALA A 1 92 ? -7.824 -3.746 5.449 1.00 93.88 92 ALA A O 1
ATOM 735 N N . THR A 1 93 ? -7.495 -5.311 7.022 1.00 92.19 93 THR A N 1
ATOM 736 C CA . THR A 1 93 ? -7.700 -6.457 6.131 1.00 92.19 93 THR A CA 1
ATOM 737 C C . THR A 1 93 ? -9.001 -7.163 6.489 1.00 92.19 93 THR A C 1
ATOM 739 O O . THR A 1 93 ? -9.232 -7.526 7.640 1.00 92.19 93 THR A O 1
ATOM 742 N N . LEU A 1 94 ? -9.859 -7.368 5.490 1.00 88.81 94 LEU A N 1
ATOM 743 C CA . LEU A 1 94 ? -11.201 -7.929 5.656 1.00 88.81 94 LEU A CA 1
ATOM 744 C C . LEU A 1 94 ? -11.339 -9.254 4.896 1.00 88.81 94 LEU A C 1
ATOM 746 O O 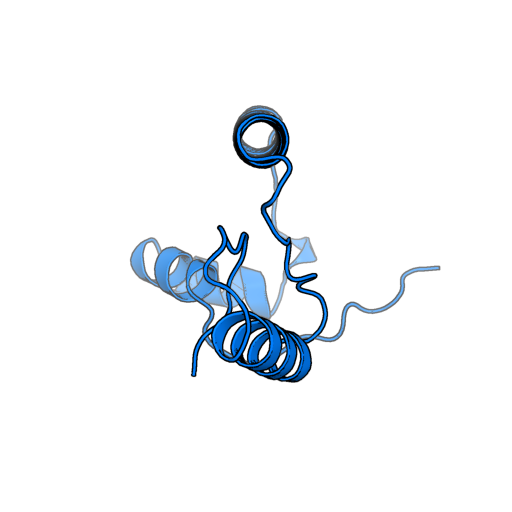. LEU A 1 94 ? -10.631 -9.482 3.910 1.00 88.81 94 LEU A O 1
ATOM 750 N N . GLN A 1 95 ? -12.265 -10.099 5.353 1.00 78.50 95 GLN A N 1
ATOM 751 C CA . GLN A 1 95 ? -12.652 -11.366 4.728 1.00 78.50 95 GLN A CA 1
ATOM 752 C C . GLN A 1 95 ? -14.151 -11.378 4.435 1.00 78.50 95 GLN A 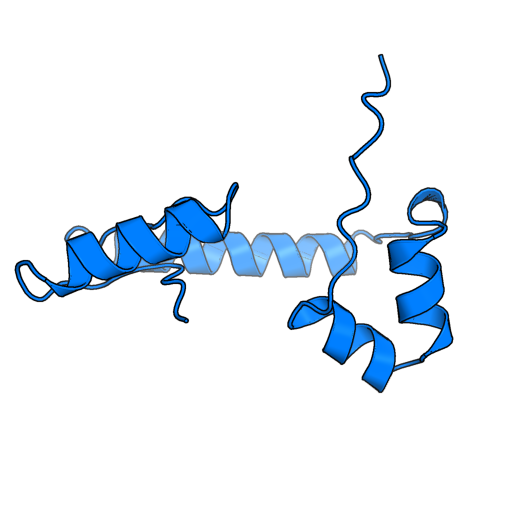C 1
ATOM 754 O O . GLN A 1 95 ? -14.910 -10.859 5.284 1.00 78.50 95 GLN A O 1
#

pLDDT: mean 88.91, std 13.47, range [33.31, 97.12]

Foldseek 3Di:
DDDPDDQDDDDDPVLVVLVVVPVVSSVCVRPPVVPDDDDPVNVVVVVVVVVVLVVVCVVFVQEAEQDDPDLVVLQVVLVVVVVDDDGHYHPRHHD

Secondary structure (DSSP, 8-state):
---------S--HHHHHHHHH-HHHHHHHHH-GGG----HHHHHHHHHHHHHHHHHHHH-TT-EEPP-S-HHHHHHHHHHHHTSS---EET----

Radius of gyration: 16.6 Å; chains: 1; bounding box: 37×31×41 Å

Sequence (95 aa):
MNNPQKIRFGLSKSRILLHRQCPKRLWLKVHRPELEEVDDSNQARFDTGTYVGELEQQLYPDGVLIAGDNLGQAVADTQTVLAGEKRPIFEATLQ